Protein AF-X8BKM3-F1 (afdb_monomer)

Nearest PDB structure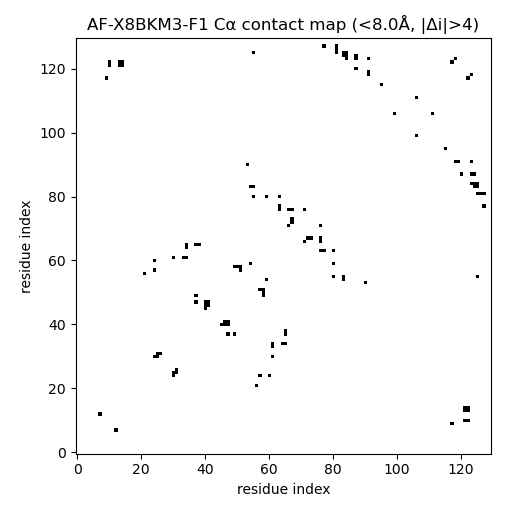s (foldseek):
  2oz5-assembly2_B  TM=9.387E-01  e=2.468E-10  Mycobacterium tuberculosis H37Rv
  2oz5-assembly1_A  TM=9.109E-01  e=4.675E-10  Mycobacterium tuberculosis H37Rv
  1ywf-assembly1_A  TM=8.595E-01  e=4.369E-09  Mycobacterium tuberculosis
  5ogk-assembly1_A  TM=2.483E-01  e=6.200E+00  Saccharomyces cerevisiae S288C

pLDDT: mean 87.44, std 13.63, range [37.19, 98.62]

InterPro domains:
  IPR000387 Tyrosine-specific protein phosphatases domain [PS50056] (32-106)
  IPR026893 Tyrosine/serine-protein phosphatase IphP-type [PF13350] (8-124)
  IPR029021 Protein-tyrosine phosphatase-like [G3DSA:3.90.190.10] (2-130)
  IPR029021 Protein-tyrosine phosphatase-like [SSF52799] (10-128)

Structure (mmCIF, N/CA/C/O b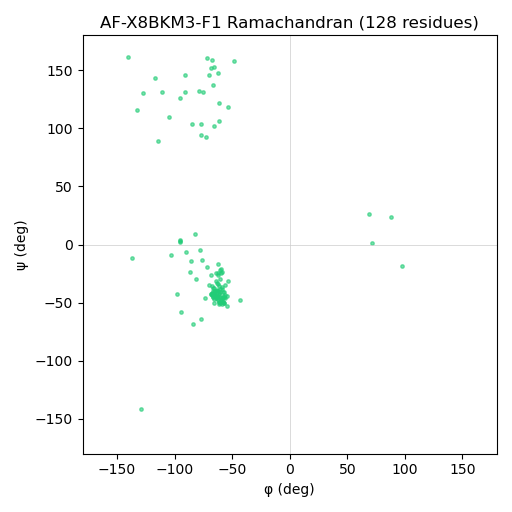ackbone):
data_AF-X8BKM3-F1
#
_entry.id   AF-X8BKM3-F1
#
loop_
_atom_site.group_PDB
_atom_site.id
_atom_site.type_symbol
_atom_site.label_atom_id
_atom_site.label_alt_id
_atom_site.label_comp_id
_atom_site.label_asym_id
_atom_site.label_entity_id
_atom_site.label_seq_id
_atom_site.pdbx_PDB_ins_code
_atom_site.Cartn_x
_atom_site.Cartn_y
_atom_site.Cartn_z
_atom_site.occupancy
_atom_site.B_iso_or_equiv
_atom_site.auth_seq_id
_atom_site.auth_comp_id
_atom_site.auth_asym_id
_atom_site.auth_atom_id
_atom_site.pdbx_PDB_model_num
ATOM 1 N N . MET A 1 1 ? 40.654 -10.621 -15.494 1.00 37.19 1 MET A N 1
ATOM 2 C CA . MET A 1 1 ? 39.654 -11.705 -15.437 1.00 37.19 1 MET A CA 1
ATOM 3 C C . MET A 1 1 ? 38.830 -11.472 -14.180 1.00 37.19 1 MET A C 1
ATOM 5 O O . MET A 1 1 ? 39.173 -11.976 -13.123 1.00 37.19 1 MET A O 1
ATOM 9 N N . THR A 1 2 ? 37.873 -10.544 -14.247 1.00 37.19 2 THR A N 1
ATOM 10 C CA . THR A 1 2 ? 37.027 -10.185 -13.101 1.00 37.19 2 THR A CA 1
ATOM 11 C C . THR A 1 2 ? 35.870 -11.161 -13.048 1.00 37.19 2 THR A C 1
ATOM 13 O O . THR A 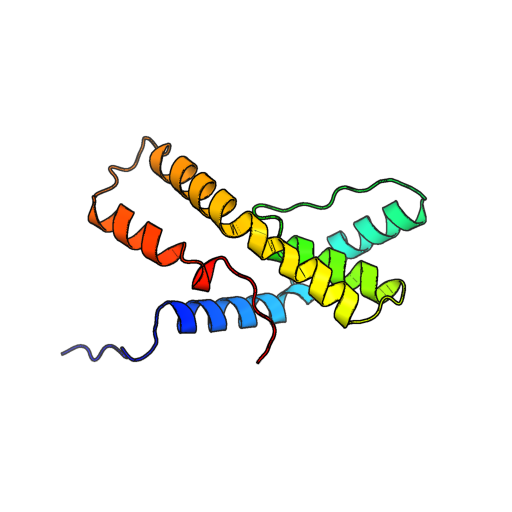1 2 ? 34.957 -11.090 -13.870 1.00 37.19 2 THR A O 1
ATOM 16 N N . ASP A 1 3 ? 35.976 -12.087 -12.110 1.00 45.00 3 ASP A N 1
ATOM 17 C CA . ASP A 1 3 ? 34.949 -13.053 -11.765 1.00 45.00 3 ASP A CA 1
ATOM 18 C C . ASP A 1 3 ? 33.707 -12.284 -11.279 1.00 45.00 3 ASP A C 1
ATOM 20 O O . ASP A 1 3 ? 33.724 -11.642 -10.226 1.00 45.00 3 ASP A O 1
ATOM 24 N N . ARG A 1 4 ? 32.657 -12.231 -12.105 1.00 46.75 4 ARG A N 1
ATOM 25 C CA . ARG A 1 4 ? 31.340 -11.748 -11.671 1.00 46.75 4 ARG A CA 1
ATOM 26 C C . ARG A 1 4 ? 30.684 -12.894 -10.908 1.00 46.75 4 ARG A C 1
ATOM 28 O O . ARG A 1 4 ? 30.583 -13.974 -11.485 1.00 46.75 4 ARG A O 1
ATOM 35 N N . PRO A 1 5 ? 30.115 -12.689 -9.711 1.00 47.66 5 PRO A N 1
ATOM 36 C CA . PRO A 1 5 ? 29.165 -13.658 -9.200 1.00 47.66 5 PRO A CA 1
ATOM 37 C C . PRO A 1 5 ? 27.876 -13.501 -10.022 1.00 47.66 5 PRO A C 1
ATOM 39 O O . PRO A 1 5 ? 27.050 -12.642 -9.733 1.00 47.66 5 PRO A O 1
ATOM 42 N N . SER A 1 6 ? 27.723 -14.268 -11.103 1.00 62.75 6 SER A N 1
ATOM 43 C CA . SER A 1 6 ? 26.485 -14.308 -11.892 1.00 62.75 6 SER A CA 1
ATOM 44 C C . SER A 1 6 ? 25.839 -15.686 -11.793 1.00 62.75 6 SER A C 1
ATOM 46 O O . SER A 1 6 ? 26.106 -16.565 -12.609 1.00 62.75 6 SER A O 1
ATOM 48 N N . ALA A 1 7 ? 24.984 -15.864 -10.788 1.00 68.19 7 ALA A N 1
ATOM 49 C CA . ALA A 1 7 ? 24.037 -16.981 -10.734 1.00 68.19 7 ALA A CA 1
ATOM 50 C C . ALA A 1 7 ? 22.631 -16.562 -10.266 1.00 68.19 7 ALA A C 1
ATOM 52 O O . ALA A 1 7 ? 21.698 -17.346 -10.384 1.00 68.19 7 ALA A O 1
ATOM 53 N N . GLU A 1 8 ? 22.458 -15.344 -9.748 1.00 80.56 8 GLU A N 1
ATOM 54 C CA . GLU A 1 8 ? 21.173 -14.865 -9.235 1.00 80.56 8 GLU A CA 1
ATOM 55 C C . GLU A 1 8 ? 20.378 -14.162 -10.342 1.00 80.56 8 GLU A C 1
ATOM 57 O O . GLU A 1 8 ? 20.918 -13.309 -11.057 1.00 80.56 8 GLU A O 1
ATOM 62 N N . SER A 1 9 ? 19.101 -14.518 -10.497 1.00 85.25 9 SER A N 1
ATOM 63 C CA . SER A 1 9 ? 18.220 -13.850 -11.454 1.00 85.25 9 SER A CA 1
ATOM 64 C C . SER A 1 9 ? 17.860 -12.433 -10.983 1.00 85.25 9 SER A C 1
ATOM 66 O O . SER A 1 9 ? 17.952 -12.097 -9.801 1.00 85.25 9 SER A O 1
ATOM 68 N N . VAL A 1 10 ? 17.406 -11.575 -11.904 1.00 81.62 10 VAL A N 1
ATOM 69 C CA . VAL A 1 10 ? 16.909 -10.229 -11.549 1.00 81.62 10 VAL A CA 1
ATOM 70 C C . VAL A 1 10 ? 15.727 -10.316 -10.576 1.00 81.62 10 VAL A C 1
ATOM 72 O O . VAL A 1 10 ? 15.624 -9.492 -9.668 1.00 81.62 10 VAL A O 1
ATOM 75 N N . ALA A 1 11 ? 14.870 -11.323 -10.741 1.00 81.38 11 ALA A N 1
ATOM 76 C CA . ALA A 1 11 ? 13.711 -11.559 -9.891 1.00 81.38 11 ALA A CA 1
ATOM 77 C C . ALA A 1 11 ? 14.101 -11.977 -8.468 1.00 81.38 11 ALA A C 1
ATOM 79 O O . ALA A 1 11 ? 13.534 -11.464 -7.501 1.00 81.38 11 ALA A O 1
ATOM 80 N N . ASP A 1 12 ? 15.101 -12.848 -8.323 1.00 86.00 12 ASP A N 1
ATOM 81 C CA . ASP A 1 12 ? 15.606 -13.270 -7.011 1.00 86.00 12 ASP A CA 1
ATOM 82 C C . ASP A 1 12 ? 16.252 -12.094 -6.276 1.00 86.00 12 ASP A C 1
ATOM 84 O O . ASP A 1 12 ? 15.941 -11.824 -5.112 1.00 86.00 12 ASP A O 1
ATOM 88 N N . ALA A 1 13 ? 17.067 -11.313 -6.993 1.00 86.50 13 ALA A N 1
ATOM 89 C CA . ALA A 1 13 ? 17.691 -10.119 -6.442 1.00 86.50 13 ALA A CA 1
ATOM 90 C C . ALA A 1 13 ? 16.646 -9.077 -6.002 1.00 86.50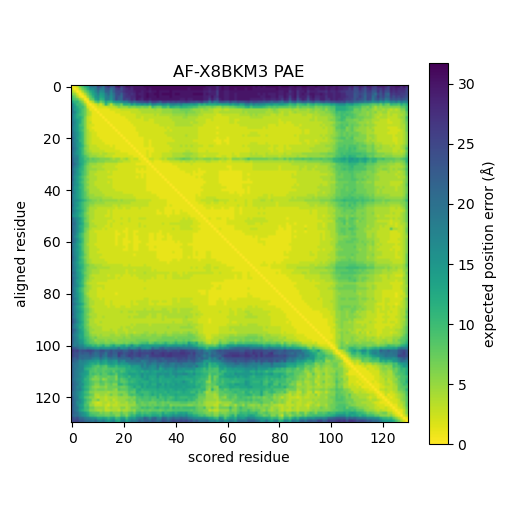 13 ALA A C 1
ATOM 92 O O . ALA A 1 13 ? 16.788 -8.481 -4.931 1.00 86.50 13 ALA A O 1
ATOM 93 N N . ALA A 1 14 ? 15.586 -8.876 -6.796 1.00 86.06 14 ALA A N 1
ATOM 94 C CA . ALA A 1 14 ? 14.471 -7.995 -6.453 1.00 86.06 14 ALA A CA 1
ATOM 95 C C . ALA A 1 14 ? 13.690 -8.511 -5.238 1.00 86.06 14 ALA A C 1
ATOM 97 O O . ALA A 1 14 ? 13.403 -7.738 -4.326 1.00 86.06 14 ALA A O 1
ATOM 98 N N . THR A 1 15 ? 13.412 -9.815 -5.181 1.00 88.19 15 THR A N 1
ATOM 99 C CA . THR A 1 15 ? 12.726 -10.455 -4.051 1.00 88.19 15 THR A CA 1
ATOM 100 C C . THR A 1 15 ? 13.507 -10.245 -2.759 1.00 88.19 15 THR A C 1
ATOM 102 O O . THR A 1 15 ? 12.954 -9.741 -1.783 1.00 88.19 15 THR A O 1
ATOM 105 N N . ARG A 1 16 ? 14.811 -10.552 -2.756 1.00 90.12 16 ARG A N 1
ATOM 106 C CA . ARG A 1 16 ? 15.680 -10.346 -1.589 1.00 90.12 16 ARG A CA 1
ATOM 107 C C . ARG A 1 16 ? 15.715 -8.880 -1.165 1.00 90.12 16 ARG A C 1
ATOM 109 O O . ARG A 1 16 ? 15.545 -8.592 0.016 1.00 90.12 16 ARG A O 1
ATOM 116 N N . TYR A 1 17 ? 15.893 -7.964 -2.121 1.00 90.06 17 TYR A N 1
ATOM 117 C CA . TYR A 1 17 ? 15.886 -6.528 -1.845 1.00 90.06 17 TYR A CA 1
ATOM 118 C C . TYR A 1 17 ? 14.581 -6.095 -1.171 1.00 90.06 17 TYR A C 1
ATOM 120 O O . TYR A 1 17 ? 14.619 -5.460 -0.120 1.00 90.06 17 TYR A O 1
ATOM 128 N N . MET A 1 18 ? 13.432 -6.480 -1.734 1.00 91.56 18 MET A N 1
ATOM 129 C CA . MET A 1 18 ? 12.137 -6.117 -1.167 1.00 91.56 18 MET A CA 1
ATOM 130 C C . MET A 1 18 ? 11.964 -6.716 0.229 1.00 91.56 18 MET A C 1
ATOM 132 O O . MET A 1 18 ? 11.631 -5.979 1.149 1.00 91.56 18 MET A O 1
ATOM 136 N N . VAL A 1 19 ? 12.246 -8.006 0.433 1.00 92.25 19 VAL A N 1
ATOM 137 C CA . VAL A 1 19 ? 12.149 -8.646 1.759 1.00 92.25 19 VAL A CA 1
ATOM 138 C C . VAL A 1 19 ? 12.977 -7.898 2.809 1.00 92.25 19 VAL A C 1
ATOM 140 O O . VAL A 1 19 ? 12.484 -7.636 3.909 1.00 92.25 19 VAL A O 1
ATOM 143 N N . ASP A 1 20 ? 14.208 -7.513 2.477 1.00 93.81 20 ASP A N 1
ATOM 144 C CA . ASP A 1 20 ? 15.065 -6.760 3.392 1.00 93.81 20 ASP A CA 1
ATOM 145 C C . ASP A 1 20 ? 14.543 -5.340 3.654 1.00 93.81 20 ASP A C 1
ATOM 147 O O . ASP A 1 20 ? 14.617 -4.862 4.789 1.00 93.81 20 ASP A O 1
ATOM 151 N N . GLU A 1 21 ? 13.948 -4.682 2.657 1.00 93.00 21 GLU A N 1
ATOM 152 C CA . GLU A 1 21 ? 13.269 -3.397 2.845 1.00 93.00 21 GLU A CA 1
ATOM 153 C C . GLU A 1 21 ? 12.043 -3.517 3.765 1.00 93.00 21 GLU A C 1
ATOM 155 O O . GLU A 1 21 ? 11.914 -2.745 4.719 1.00 93.00 21 GLU A O 1
ATOM 160 N N . TYR A 1 22 ? 11.183 -4.522 3.564 1.00 94.31 22 TYR A N 1
ATOM 161 C CA . TYR A 1 22 ? 10.012 -4.768 4.418 1.00 94.31 22 TYR A CA 1
ATOM 162 C C . TYR A 1 22 ? 10.400 -5.043 5.875 1.00 94.31 22 TYR A C 1
ATOM 164 O O . TYR A 1 22 ? 9.748 -4.539 6.791 1.00 94.31 22 TYR A O 1
ATOM 172 N N . ARG A 1 23 ? 11.497 -5.775 6.115 1.00 95.38 23 ARG A N 1
ATOM 173 C CA . ARG A 1 23 ? 12.032 -6.006 7.472 1.00 95.38 23 ARG A CA 1
ATOM 174 C C . ARG A 1 23 ? 12.438 -4.713 8.179 1.00 95.38 23 ARG A C 1
ATOM 176 O O . ARG A 1 23 ? 12.380 -4.644 9.404 1.00 95.38 23 ARG A O 1
ATOM 183 N N . ARG A 1 24 ? 12.851 -3.689 7.428 1.00 95.75 24 ARG A N 1
ATOM 184 C CA . ARG A 1 24 ? 13.290 -2.398 7.978 1.00 95.75 24 ARG A CA 1
ATOM 185 C C . ARG A 1 24 ? 12.146 -1.420 8.210 1.00 95.75 24 ARG A C 1
ATOM 187 O O . ARG A 1 24 ? 12.291 -0.553 9.073 1.00 95.75 24 ARG A O 1
ATOM 194 N N . PHE A 1 25 ? 11.015 -1.559 7.512 1.00 95.06 25 PHE A N 1
ATOM 195 C CA . PHE A 1 25 ? 9.871 -0.636 7.599 1.00 95.06 25 PHE A CA 1
ATOM 196 C C . PHE A 1 25 ? 9.491 -0.199 9.024 1.00 95.06 25 PHE A C 1
ATOM 198 O O . PHE A 1 25 ? 9.382 1.013 9.230 1.00 95.06 25 PHE A O 1
ATOM 205 N N . PRO A 1 26 ? 9.367 -1.091 10.032 1.00 95.81 26 PRO A N 1
ATOM 206 C CA . PRO A 1 26 ? 8.994 -0.686 11.394 1.00 95.81 26 PRO A CA 1
ATOM 207 C C . PRO A 1 26 ? 9.978 0.288 12.063 1.00 95.81 26 PRO A C 1
ATOM 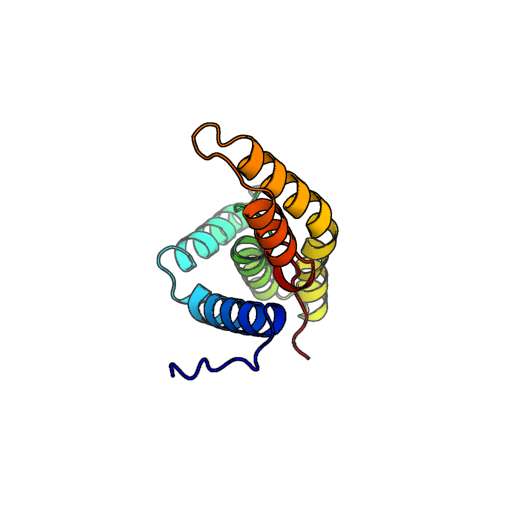209 O O . PRO A 1 26 ? 9.614 0.998 13.004 1.00 95.81 26 PRO A O 1
ATOM 212 N N . THR A 1 27 ? 11.224 0.313 11.584 1.00 94.94 27 THR A N 1
ATOM 213 C CA . THR A 1 27 ? 12.325 1.112 12.140 1.00 94.94 27 THR A CA 1
ATOM 214 C C . THR A 1 27 ? 12.635 2.369 11.330 1.00 94.94 27 THR A C 1
ATOM 216 O O . THR A 1 27 ? 13.387 3.223 11.799 1.00 94.94 27 THR A O 1
ATOM 219 N N . TYR A 1 28 ? 12.048 2.533 10.139 1.00 93.75 28 TYR A N 1
ATOM 220 C CA . TYR A 1 28 ? 12.283 3.730 9.340 1.00 93.75 28 TYR A CA 1
ATOM 221 C C . TYR A 1 28 ? 11.713 4.984 10.005 1.00 93.75 28 TYR A C 1
ATOM 223 O O . TYR A 1 28 ? 10.579 5.017 10.498 1.00 93.75 28 TYR A O 1
ATOM 231 N N . GLY A 1 29 ? 12.504 6.059 9.960 1.00 92.00 29 GLY A N 1
ATOM 232 C CA . GLY A 1 29 ? 12.083 7.377 10.412 1.00 92.00 29 GLY A CA 1
ATOM 233 C C . GLY A 1 29 ? 10.784 7.791 9.721 1.00 92.00 29 GLY A C 1
ATOM 234 O O . GLY A 1 29 ? 10.721 7.897 8.501 1.00 92.00 29 GLY A O 1
ATOM 235 N N . GLY A 1 30 ? 9.729 8.007 10.508 1.00 93.00 30 GLY A N 1
ATOM 236 C CA . GLY A 1 30 ? 8.412 8.410 10.011 1.00 93.00 30 GLY A CA 1
ATOM 237 C C . GLY A 1 30 ? 7.392 7.280 9.839 1.00 93.00 30 GLY A C 1
ATOM 238 O O . GLY A 1 30 ? 6.203 7.584 9.868 1.00 93.00 30 GLY A O 1
ATOM 239 N N . ALA A 1 31 ? 7.791 6.003 9.769 1.00 94.62 31 ALA A N 1
ATOM 240 C CA . ALA A 1 31 ? 6.842 4.889 9.625 1.00 94.62 31 ALA A CA 1
ATOM 241 C C . ALA A 1 31 ? 5.874 4.804 10.819 1.00 94.62 31 ALA A C 1
ATOM 243 O O . ALA A 1 31 ? 4.655 4.829 10.652 1.00 94.62 31 ALA A O 1
ATOM 244 N N . GLN A 1 32 ? 6.411 4.840 12.042 1.00 95.56 32 GLN A N 1
ATOM 245 C CA . GLN A 1 32 ? 5.609 4.859 13.272 1.00 95.56 32 GLN A CA 1
ATOM 246 C C . GLN A 1 32 ? 4.704 6.096 13.359 1.00 95.56 32 GLN A C 1
ATOM 248 O O . GLN A 1 32 ? 3.571 6.017 13.829 1.00 95.56 32 GLN A O 1
ATOM 253 N N . ARG A 1 33 ? 5.184 7.249 12.872 1.00 96.94 33 ARG A N 1
ATOM 254 C CA . ARG A 1 33 ? 4.395 8.488 12.827 1.00 96.94 33 ARG A CA 1
ATOM 255 C C . ARG A 1 33 ? 3.220 8.353 11.861 1.00 96.94 33 ARG A C 1
ATOM 257 O O . ARG A 1 33 ? 2.123 8.773 12.212 1.00 96.94 33 ARG A O 1
ATOM 264 N N . ALA A 1 34 ? 3.442 7.755 10.690 1.00 97.31 34 ALA A N 1
ATOM 265 C CA . ALA A 1 34 ? 2.399 7.509 9.703 1.00 97.31 34 ALA A CA 1
ATOM 266 C C . ALA A 1 34 ? 1.306 6.591 10.269 1.00 97.31 34 ALA A C 1
ATOM 268 O O . ALA A 1 34 ? 0.135 6.966 10.244 1.00 97.31 34 ALA A O 1
ATOM 269 N N . VAL A 1 35 ? 1.686 5.458 10.874 1.00 97.56 35 VAL A N 1
ATOM 270 C CA . VAL A 1 35 ? 0.737 4.549 11.545 1.00 97.56 35 VAL A CA 1
ATOM 271 C C . VAL A 1 35 ? -0.040 5.292 12.631 1.00 97.56 35 VAL A C 1
ATOM 273 O O . VAL A 1 35 ? -1.269 5.292 12.621 1.00 97.56 35 VAL A O 1
ATOM 276 N N . ARG A 1 36 ? 0.657 6.007 13.526 1.00 97.56 36 ARG A N 1
ATOM 277 C CA . ARG A 1 36 ? 0.019 6.777 14.603 1.00 97.56 36 ARG A CA 1
ATOM 278 C C . ARG A 1 36 ? -0.991 7.784 14.066 1.00 97.56 36 ARG A C 1
ATOM 280 O O . ARG A 1 36 ? -2.065 7.927 14.645 1.00 97.56 36 ARG A O 1
ATOM 287 N N . GLN A 1 37 ? -0.652 8.500 12.997 1.00 98.12 37 GLN A N 1
ATOM 288 C CA . GLN A 1 37 ? -1.526 9.507 12.405 1.00 98.12 37 GLN A CA 1
ATOM 289 C C . GLN A 1 37 ? -2.787 8.874 11.816 1.00 98.12 37 GLN A C 1
ATOM 291 O O . GLN A 1 37 ? -3.881 9.354 12.106 1.00 98.12 37 GLN A O 1
ATOM 296 N N . VAL A 1 38 ? -2.648 7.790 11.047 1.00 98.44 38 VAL A N 1
ATOM 297 C CA . VAL A 1 38 ? -3.794 7.071 10.468 1.00 98.44 38 VAL A CA 1
ATOM 298 C C . VAL A 1 38 ? -4.709 6.547 11.572 1.00 98.44 38 VAL A C 1
ATOM 300 O O . VAL A 1 38 ? -5.896 6.863 11.567 1.00 98.44 38 VAL A O 1
ATOM 303 N N . VAL A 1 39 ? -4.156 5.855 12.573 1.00 98.19 39 VAL A N 1
ATOM 304 C CA . VAL A 1 39 ? -4.924 5.354 13.725 1.00 98.19 39 VAL A CA 1
ATOM 305 C C . VAL A 1 39 ? -5.638 6.492 14.456 1.00 98.19 39 VAL A C 1
ATOM 307 O O . VAL A 1 39 ? -6.822 6.380 14.756 1.00 98.19 39 VAL A O 1
ATOM 310 N N . SER A 1 40 ? -4.955 7.613 14.708 1.00 98.31 40 SER A N 1
ATOM 311 C CA . SER A 1 40 ? -5.543 8.749 15.434 1.00 98.31 40 SER A CA 1
ATOM 312 C C . SER A 1 40 ? -6.712 9.383 14.674 1.00 98.31 40 SER A C 1
ATOM 314 O O . SER A 1 40 ? -7.716 9.749 15.280 1.00 98.31 40 SER A O 1
ATOM 316 N N . LEU A 1 41 ? -6.595 9.518 13.349 1.00 98.62 41 LEU A N 1
ATOM 317 C CA . LEU A 1 41 ? -7.660 10.071 12.511 1.00 98.62 41 LEU A CA 1
ATOM 318 C C . LEU A 1 41 ? -8.875 9.138 12.457 1.00 98.62 41 LEU A C 1
ATOM 320 O O . LEU A 1 41 ? -10.004 9.604 12.611 1.00 98.62 41 LEU A O 1
ATOM 324 N N . LEU A 1 42 ? -8.643 7.832 12.299 1.00 98.31 42 LEU A N 1
ATOM 325 C CA . LEU A 1 42 ? -9.704 6.824 12.302 1.00 98.31 42 LEU A CA 1
ATOM 326 C C . LEU A 1 42 ? -10.424 6.769 13.656 1.00 98.31 42 LEU A C 1
ATOM 328 O O . LEU A 1 42 ? -11.651 6.810 13.696 1.00 98.31 42 LEU A O 1
ATOM 332 N N . ALA A 1 43 ? -9.682 6.781 14.768 1.00 97.81 43 ALA A N 1
ATOM 333 C CA . ALA A 1 43 ? -10.250 6.812 16.119 1.00 97.81 43 ALA A CA 1
ATOM 334 C C . ALA A 1 43 ? -11.078 8.083 16.394 1.00 97.81 43 ALA A C 1
ATOM 336 O O . ALA A 1 43 ? -12.014 8.058 17.189 1.00 97.81 43 ALA A O 1
ATOM 337 N N . 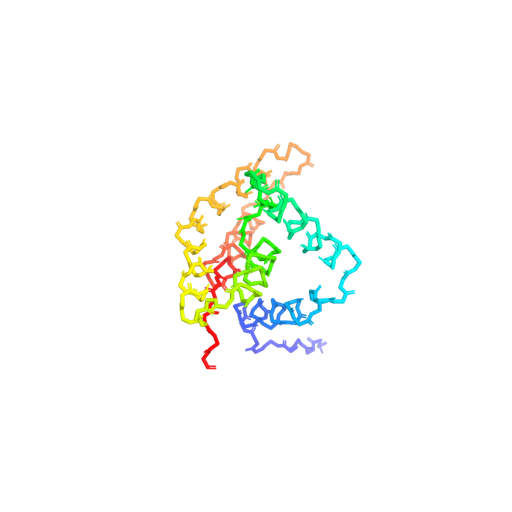ALA A 1 44 ? -10.777 9.190 15.706 1.00 98.50 44 ALA A N 1
ATOM 338 C CA . ALA A 1 44 ? -11.571 10.418 15.737 1.00 98.50 44 ALA A CA 1
ATOM 339 C C . ALA A 1 44 ? -12.793 10.390 14.790 1.00 98.50 44 ALA A C 1
ATOM 341 O O . ALA A 1 44 ? -13.417 11.431 14.559 1.00 98.50 44 ALA A O 1
ATOM 342 N N . GLY A 1 45 ? -13.120 9.238 14.194 1.00 98.00 45 GLY A N 1
ATOM 343 C CA . GLY A 1 45 ? -14.249 9.067 13.278 1.00 98.00 45 GLY A CA 1
ATOM 344 C C . GLY A 1 45 ? -14.072 9.780 11.935 1.00 98.00 45 GLY A C 1
ATOM 345 O O . GLY A 1 45 ? -15.058 10.193 11.329 1.00 98.00 45 GLY A O 1
ATOM 346 N N . ARG A 1 46 ? -12.830 10.013 11.486 1.00 98.50 46 ARG A N 1
ATOM 347 C CA . ARG A 1 46 ? -12.549 10.642 10.185 1.00 98.50 46 ARG A CA 1
ATOM 348 C C . ARG A 1 46 ? -12.398 9.593 9.089 1.00 98.50 46 ARG A C 1
ATOM 350 O O . ARG A 1 46 ? -11.799 8.545 9.308 1.00 98.50 46 ARG A O 1
ATOM 357 N N . SER A 1 47 ? -12.840 9.935 7.882 1.00 98.12 47 SER A N 1
ATOM 358 C CA . SER A 1 47 ? -12.488 9.196 6.665 1.00 98.12 47 SER A CA 1
ATOM 359 C C . SER A 1 47 ? -11.052 9.527 6.251 1.00 98.12 47 SER A C 1
ATOM 361 O O . SER A 1 47 ? -10.685 10.701 6.185 1.00 98.12 47 SER A O 1
ATOM 363 N N . VAL A 1 48 ? -10.238 8.506 5.972 1.00 98.06 48 VAL A N 1
ATOM 364 C CA . VAL A 1 48 ? -8.802 8.655 5.682 1.00 98.06 48 VAL A CA 1
ATOM 365 C C . VAL A 1 48 ? -8.449 7.959 4.371 1.00 98.06 48 VAL A C 1
ATOM 367 O O . VAL A 1 48 ? -8.760 6.787 4.190 1.00 98.06 48 VAL A O 1
ATOM 370 N N . LEU A 1 49 ? -7.742 8.668 3.485 1.00 98.06 49 LEU A N 1
ATOM 371 C CA . LEU A 1 49 ? -7.053 8.087 2.331 1.00 98.06 49 LEU A CA 1
ATOM 372 C C . LEU A 1 49 ? -5.548 8.058 2.619 1.00 98.06 49 LEU A C 1
ATOM 374 O O . LEU A 1 49 ? -4.898 9.103 2.639 1.00 98.06 49 LEU A O 1
ATOM 378 N N . ALA A 1 50 ? -4.992 6.867 2.831 1.00 97.31 50 ALA A N 1
ATOM 379 C CA . ALA A 1 50 ? -3.551 6.669 2.936 1.00 97.31 50 ALA A CA 1
ATOM 380 C C . ALA A 1 50 ? -2.993 6.240 1.575 1.00 97.31 50 ALA A C 1
ATOM 382 O O . ALA A 1 50 ? -3.442 5.251 1.003 1.00 97.31 50 ALA A O 1
ATOM 383 N N . HIS A 1 51 ? -1.991 6.952 1.060 1.00 97.75 51 HIS A N 1
ATOM 384 C CA . HIS A 1 51 ? -1.344 6.598 -0.201 1.00 97.75 51 HIS A CA 1
ATOM 385 C C . HIS A 1 51 ? 0.170 6.824 -0.137 1.00 97.75 51 HIS A C 1
ATOM 387 O O . HIS A 1 51 ? 0.687 7.541 0.719 1.00 97.75 51 HIS A O 1
ATOM 393 N N . CYS A 1 52 ? 0.886 6.195 -1.063 1.00 95.00 52 CYS A N 1
ATOM 394 C CA . CYS A 1 52 ? 2.285 6.488 -1.344 1.00 95.00 52 CYS A CA 1
ATOM 395 C C . CYS A 1 52 ? 2.437 6.714 -2.855 1.00 95.00 52 CYS A C 1
ATOM 397 O O . CYS A 1 52 ? 1.560 7.331 -3.455 1.00 95.00 52 CYS A O 1
ATOM 399 N N . PHE A 1 53 ? 3.529 6.253 -3.468 1.00 94.12 53 PHE A N 1
ATOM 400 C CA . PHE A 1 53 ? 3.696 6.330 -4.921 1.00 94.12 53 PHE A CA 1
ATOM 401 C C . PHE A 1 53 ? 2.865 5.252 -5.632 1.00 94.12 53 PHE A C 1
ATOM 403 O O . PHE A 1 53 ? 1.911 5.564 -6.329 1.00 94.12 53 PHE A O 1
ATOM 410 N N . ALA A 1 54 ? 3.197 3.981 -5.392 1.00 93.38 54 ALA A N 1
ATOM 411 C CA . ALA A 1 54 ? 2.518 2.837 -6.001 1.00 93.38 54 ALA A CA 1
ATOM 412 C C . ALA A 1 54 ? 1.268 2.378 -5.232 1.00 93.38 54 ALA A C 1
ATOM 414 O O . ALA A 1 54 ? 0.513 1.554 -5.727 1.00 93.38 54 ALA A O 1
ATOM 415 N N . GLY A 1 55 ? 1.091 2.830 -3.987 1.00 95.44 55 GLY A N 1
ATOM 416 C CA . GLY A 1 55 ? 0.003 2.367 -3.122 1.00 95.44 55 GLY A CA 1
ATOM 417 C C . GLY A 1 55 ? 0.144 0.927 -2.606 1.00 95.44 55 GLY A C 1
ATOM 418 O O . GLY A 1 55 ? -0.727 0.499 -1.862 1.00 95.44 55 GLY A O 1
ATOM 419 N N . LYS A 1 56 ? 1.227 0.200 -2.932 1.00 95.19 56 LYS A N 1
ATOM 420 C CA . LYS A 1 56 ? 1.414 -1.209 -2.532 1.00 95.19 56 LYS A CA 1
ATOM 421 C C . LYS A 1 56 ? 2.214 -1.388 -1.235 1.00 95.19 56 LYS A C 1
ATOM 423 O O . LYS A 1 56 ? 1.690 -1.911 -0.265 1.00 95.19 56 LYS A O 1
ATOM 428 N N . ASP A 1 57 ? 3.457 -0.892 -1.167 1.00 95.25 57 ASP A N 1
ATOM 429 C CA . ASP A 1 57 ? 4.383 -1.333 -0.111 1.00 95.25 57 ASP A CA 1
ATOM 430 C C . ASP A 1 57 ? 4.201 -0.582 1.210 1.00 95.25 57 ASP A C 1
ATOM 432 O O . ASP A 1 57 ? 3.736 -1.132 2.203 1.00 95.25 57 ASP A O 1
ATOM 436 N N . ARG A 1 58 ? 4.540 0.713 1.229 1.00 96.62 58 ARG A N 1
ATOM 437 C CA . ARG A 1 58 ? 4.436 1.546 2.441 1.00 96.62 58 ARG A CA 1
ATOM 438 C C . ARG A 1 58 ? 2.987 1.732 2.877 1.00 96.62 58 ARG A C 1
ATOM 440 O O . ARG A 1 58 ? 2.705 1.746 4.069 1.00 96.62 58 ARG A O 1
ATOM 447 N N . THR A 1 59 ? 2.082 1.877 1.909 1.00 97.38 59 THR A N 1
ATOM 448 C CA . THR A 1 59 ? 0.642 1.935 2.176 1.00 97.38 59 THR A CA 1
ATOM 449 C C . THR A 1 59 ? 0.150 0.601 2.719 1.00 97.38 59 THR A C 1
ATOM 451 O O . THR A 1 59 ? -0.446 0.599 3.789 1.00 97.38 59 THR A O 1
ATOM 454 N N . GLY A 1 60 ? 0.465 -0.516 2.056 1.00 97.25 60 GLY A N 1
ATOM 455 C CA . GLY A 1 60 ? 0.070 -1.847 2.512 1.00 97.25 60 GLY A CA 1
ATOM 456 C C . GLY A 1 60 ? 0.570 -2.165 3.918 1.00 97.25 60 GLY A C 1
ATOM 457 O O . GLY A 1 60 ? -0.207 -2.639 4.731 1.00 97.25 60 GLY A O 1
ATOM 458 N N . PHE A 1 61 ? 1.811 -1.798 4.259 1.00 97.31 61 PHE A N 1
ATOM 459 C CA . PHE A 1 61 ? 2.326 -1.927 5.627 1.00 97.31 61 PHE A CA 1
ATOM 460 C C . PHE A 1 61 ? 1.477 -1.161 6.651 1.00 97.31 61 PHE A C 1
ATOM 462 O O . PHE A 1 61 ? 1.083 -1.721 7.669 1.00 97.31 61 PHE A O 1
ATOM 469 N N . VAL A 1 62 ? 1.175 0.116 6.390 1.00 98.06 62 VAL A N 1
ATOM 470 C CA . VAL A 1 62 ? 0.367 0.933 7.311 1.00 98.06 62 VAL A CA 1
ATOM 471 C C . VAL A 1 62 ? -1.043 0.363 7.460 1.00 98.06 62 VAL A C 1
ATOM 473 O O . VAL A 1 62 ? -1.537 0.278 8.581 1.00 98.06 62 VAL A O 1
ATOM 476 N N . ILE A 1 63 ? -1.682 -0.031 6.355 1.00 98.31 63 ILE A N 1
ATOM 477 C CA . ILE A 1 63 ? -3.040 -0.584 6.374 1.00 98.31 63 ILE A CA 1
ATOM 478 C C . ILE A 1 63 ? -3.068 -1.941 7.079 1.00 98.31 63 ILE A C 1
ATOM 480 O O . ILE A 1 63 ? -3.900 -2.124 7.960 1.00 98.31 63 ILE A O 1
ATOM 484 N N . ALA A 1 64 ? -2.123 -2.840 6.794 1.00 98.12 64 ALA A N 1
ATOM 485 C CA . ALA A 1 64 ? -2.033 -4.138 7.458 1.00 98.12 64 ALA A CA 1
ATOM 486 C C . ALA A 1 64 ? -1.910 -3.997 8.983 1.00 98.12 64 ALA A C 1
ATOM 488 O O . ALA A 1 64 ? -2.655 -4.642 9.712 1.00 98.12 64 ALA A O 1
ATOM 489 N N . VAL A 1 65 ? -1.056 -3.084 9.465 1.00 97.75 65 VAL A N 1
ATOM 490 C CA . VAL A 1 65 ? -0.913 -2.803 10.906 1.00 97.75 65 VAL A CA 1
ATOM 491 C C . VAL A 1 65 ? -2.208 -2.251 11.511 1.00 97.75 65 VAL A C 1
ATOM 493 O O . VAL A 1 65 ? -2.557 -2.594 12.637 1.00 97.75 65 VAL A O 1
ATOM 496 N N . VAL A 1 66 ? -2.932 -1.390 10.790 1.00 98.06 66 VAL A N 1
ATOM 497 C CA . VAL A 1 66 ? -4.217 -0.843 11.257 1.00 98.06 66 VAL A CA 1
ATOM 498 C C . VAL A 1 66 ? -5.284 -1.934 11.347 1.00 98.06 66 VAL A C 1
ATOM 500 O O . VAL A 1 66 ? -5.996 -1.985 12.346 1.00 98.06 66 VAL A O 1
ATOM 503 N N . LEU A 1 67 ? -5.391 -2.796 10.332 1.00 98.31 67 LEU A N 1
ATOM 504 C CA . LEU A 1 67 ? -6.355 -3.897 10.299 1.00 98.31 67 LEU A CA 1
ATOM 505 C C . LEU A 1 67 ? -6.053 -4.946 11.380 1.00 98.31 67 LEU A C 1
ATOM 507 O O . LEU A 1 67 ? -6.961 -5.378 12.086 1.00 98.31 67 LEU A O 1
ATOM 511 N N . GLU A 1 68 ? -4.778 -5.289 11.572 1.00 98.25 68 GLU A N 1
ATOM 512 C CA . GLU A 1 68 ? -4.337 -6.175 12.654 1.00 98.25 68 GLU A CA 1
ATOM 513 C C . GLU A 1 68 ? -4.670 -5.577 14.030 1.00 98.25 68 GLU A C 1
ATOM 515 O O . GLU A 1 68 ? -5.195 -6.267 14.901 1.00 98.25 68 GLU A O 1
ATOM 520 N N . ALA A 1 69 ? -4.452 -4.271 14.220 1.00 97.56 69 ALA A N 1
ATOM 521 C CA . ALA A 1 69 ? -4.737 -3.591 15.484 1.00 97.56 69 ALA A CA 1
ATOM 522 C C . ALA A 1 69 ? -6.229 -3.567 15.862 1.00 97.56 69 ALA A C 1
ATOM 524 O O . ALA A 1 69 ? -6.547 -3.439 17.045 1.00 97.56 69 ALA A O 1
ATOM 525 N N . VAL A 1 70 ? -7.139 -3.679 14.888 1.00 97.31 70 VAL A N 1
ATOM 526 C CA . VAL A 1 70 ? -8.588 -3.799 15.140 1.00 97.31 70 VAL A CA 1
ATOM 527 C C . VAL A 1 70 ? -9.075 -5.254 15.166 1.00 97.31 70 VAL A C 1
ATOM 529 O O . VAL A 1 70 ? -10.264 -5.482 15.375 1.00 97.31 70 VAL A O 1
ATOM 532 N N . GLY A 1 71 ? -8.167 -6.225 15.016 1.00 98.06 71 GLY A N 1
ATOM 533 C CA . GLY A 1 71 ? -8.431 -7.648 15.224 1.00 98.06 71 GLY A CA 1
ATOM 534 C C . GLY A 1 71 ? -8.946 -8.415 14.007 1.00 98.06 71 GLY A C 1
ATOM 535 O O . GLY A 1 71 ? -9.605 -9.431 14.205 1.00 98.06 71 GLY A O 1
ATOM 536 N N . LEU A 1 72 ? -8.686 -7.948 12.778 1.00 98.50 72 LEU A N 1
ATOM 537 C CA . LEU A 1 72 ? -8.999 -8.733 11.574 1.00 98.50 72 LEU A CA 1
ATOM 538 C C . LEU A 1 72 ? -8.100 -9.966 11.456 1.00 98.50 72 LEU A C 1
ATOM 540 O O . LEU A 1 72 ? -6.939 -9.951 11.877 1.00 98.50 72 LEU A O 1
ATOM 544 N N . ASP A 1 73 ? -8.623 -11.005 10.805 1.00 97.94 73 ASP A N 1
ATOM 545 C CA . ASP A 1 73 ? -7.869 -12.226 10.570 1.00 97.94 73 ASP A CA 1
ATOM 546 C C . ASP A 1 73 ? -6.748 -11.998 9.551 1.00 97.94 73 ASP A C 1
ATOM 548 O O . ASP A 1 73 ? -6.870 -11.252 8.573 1.00 97.94 73 ASP A O 1
ATOM 552 N N . ARG A 1 74 ? -5.629 -12.701 9.751 1.00 96.31 74 ARG A N 1
ATOM 553 C CA . ARG A 1 74 ? -4.439 -12.577 8.897 1.00 96.31 74 ARG A CA 1
ATOM 554 C C . ARG A 1 74 ? -4.739 -12.841 7.420 1.00 96.31 74 ARG A C 1
ATOM 556 O O . ARG A 1 74 ? -4.131 -12.199 6.565 1.00 96.31 74 ARG A O 1
ATOM 563 N N . ASP A 1 75 ? -5.658 -13.755 7.122 1.00 97.25 75 ASP A N 1
ATOM 564 C CA . ASP A 1 75 ? -6.034 -14.097 5.748 1.00 97.25 75 ASP A CA 1
ATOM 565 C C . ASP A 1 75 ? -6.820 -12.966 5.071 1.00 97.25 75 ASP A C 1
ATOM 567 O O . ASP A 1 75 ? -6.608 -12.701 3.888 1.00 97.25 75 ASP A O 1
ATOM 571 N N . GLU A 1 76 ? -7.655 -12.234 5.816 1.00 98.06 76 GLU A N 1
ATOM 572 C CA . GLU A 1 76 ? -8.366 -11.055 5.304 1.00 98.06 76 GLU A CA 1
ATOM 573 C C . GLU A 1 76 ? -7.393 -9.908 5.013 1.00 98.06 76 GLU A C 1
ATOM 575 O O . GLU A 1 76 ? -7.466 -9.268 3.961 1.00 98.06 76 GLU A O 1
ATOM 580 N N . ILE A 1 77 ? -6.434 -9.688 5.917 1.00 98.25 77 ILE A N 1
ATOM 581 C CA . ILE A 1 77 ? -5.376 -8.685 5.751 1.00 98.25 77 ILE A CA 1
ATOM 582 C C . ILE A 1 77 ? -4.508 -9.025 4.536 1.00 98.25 77 ILE A C 1
ATOM 584 O O . ILE A 1 77 ? -4.194 -8.153 3.724 1.00 98.25 77 ILE A O 1
ATOM 588 N N . LEU A 1 78 ? -4.125 -10.297 4.387 1.00 97.06 78 LEU A N 1
ATOM 589 C CA . LEU A 1 78 ? -3.318 -10.751 3.260 1.00 97.06 78 LEU A CA 1
ATOM 590 C C . LEU A 1 78 ? -4.085 -10.629 1.940 1.00 97.06 78 LEU A C 1
ATOM 592 O O . LEU A 1 78 ? -3.506 -10.188 0.948 1.00 97.06 78 LEU A O 1
ATOM 596 N N . ALA A 1 79 ? -5.374 -10.976 1.927 1.00 97.12 79 ALA A N 1
ATOM 597 C CA . ALA A 1 79 ? -6.222 -10.814 0.754 1.00 97.12 79 ALA A CA 1
ATOM 598 C C . ALA A 1 79 ? -6.292 -9.344 0.318 1.00 97.12 79 ALA A C 1
ATOM 600 O O . ALA A 1 79 ? -6.066 -9.062 -0.856 1.00 97.12 79 ALA A O 1
ATOM 601 N N . ASP A 1 80 ? -6.526 -8.406 1.246 1.00 97.94 80 ASP A N 1
ATOM 602 C CA . ASP A 1 80 ? -6.510 -6.965 0.957 1.00 97.94 80 ASP A CA 1
ATOM 603 C C . ASP A 1 80 ? -5.162 -6.506 0.387 1.00 97.94 80 ASP A C 1
ATOM 605 O O . ASP A 1 80 ? -5.106 -5.879 -0.672 1.00 97.94 80 ASP A O 1
ATOM 609 N N . TYR A 1 81 ? -4.070 -6.886 1.049 1.00 97.00 81 TYR A N 1
ATOM 610 C CA . TYR A 1 81 ? -2.713 -6.521 0.662 1.00 97.00 81 TYR A CA 1
ATOM 611 C C . TYR A 1 81 ? -2.339 -7.027 -0.747 1.00 97.00 81 TYR A C 1
ATOM 613 O O . TYR A 1 81 ? -1.751 -6.286 -1.547 1.00 97.00 81 TYR A O 1
ATOM 621 N N . LEU A 1 82 ? -2.737 -8.257 -1.096 1.00 96.62 82 LEU A N 1
ATOM 622 C CA . LEU A 1 82 ? -2.470 -8.864 -2.405 1.00 96.62 82 LEU A CA 1
ATOM 623 C C . LEU A 1 82 ? -3.297 -8.259 -3.551 1.00 96.62 82 LEU A C 1
ATOM 625 O O . LEU A 1 82 ? -2.858 -8.359 -4.698 1.00 96.62 82 LEU A O 1
ATOM 629 N N . ARG A 1 83 ? -4.414 -7.558 -3.282 1.00 96.81 83 ARG A N 1
ATOM 630 C CA . ARG A 1 83 ? -5.179 -6.834 -4.327 1.00 96.81 83 ARG A CA 1
ATOM 631 C C . ARG A 1 83 ? -4.358 -5.767 -5.045 1.00 96.81 83 ARG A C 1
ATOM 633 O O . ARG A 1 83 ? -4.683 -5.378 -6.162 1.00 96.81 83 ARG A O 1
ATOM 640 N N . SER A 1 84 ? -3.267 -5.298 -4.438 1.00 94.75 84 SER A N 1
ATOM 641 C CA . SER A 1 84 ? -2.346 -4.360 -5.088 1.00 94.75 84 SER A CA 1
ATOM 642 C C . SER A 1 84 ? -1.734 -4.901 -6.392 1.00 94.75 84 SER A C 1
ATOM 644 O O . SER A 1 84 ? -1.376 -4.109 -7.266 1.00 94.75 84 SER A O 1
ATOM 646 N N . ASN A 1 85 ? -1.670 -6.227 -6.567 1.00 94.62 85 ASN A N 1
ATOM 647 C CA . ASN A 1 85 ? -1.184 -6.864 -7.793 1.00 94.62 85 ASN A CA 1
ATOM 648 C C . ASN A 1 85 ? -2.053 -6.562 -9.018 1.00 94.62 85 ASN A C 1
ATOM 650 O O . ASN A 1 85 ? -1.516 -6.417 -10.115 1.00 94.62 85 ASN A O 1
ATOM 654 N N . ASP A 1 86 ? -3.362 -6.378 -8.837 1.00 95.25 86 ASP A N 1
ATOM 655 C CA . ASP A 1 86 ? -4.296 -6.078 -9.931 1.00 95.25 86 ASP A CA 1
ATOM 656 C C . ASP A 1 86 ? -3.953 -4.739 -10.617 1.00 95.25 86 ASP A C 1
ATOM 658 O O . ASP A 1 86 ? -4.242 -4.516 -11.795 1.00 95.25 86 ASP A O 1
ATOM 662 N N . ALA A 1 87 ? -3.278 -3.839 -9.892 1.00 93.69 87 ALA A N 1
ATOM 663 C CA . ALA A 1 87 ? -2.828 -2.546 -10.393 1.00 93.69 87 ALA A CA 1
ATOM 664 C C . ALA A 1 87 ? -1.421 -2.574 -11.024 1.00 93.69 87 ALA A C 1
ATOM 666 O O . ALA A 1 87 ? -1.005 -1.565 -11.601 1.00 93.69 87 ALA A O 1
ATOM 667 N N . ALA A 1 88 ? -0.679 -3.689 -10.962 1.00 91.50 88 ALA A N 1
ATOM 668 C CA . ALA A 1 88 ? 0.699 -3.764 -11.458 1.00 91.50 88 ALA A CA 1
ATOM 669 C C . ALA A 1 88 ? 0.850 -3.397 -12.953 1.00 91.50 88 ALA A C 1
ATOM 671 O O . ALA A 1 88 ? 1.765 -2.627 -13.270 1.00 91.50 88 ALA A O 1
ATOM 672 N N . PRO A 1 89 ? -0.049 -3.816 -13.875 1.00 91.88 89 PRO A N 1
ATOM 673 C CA . PRO A 1 89 ? 0.023 -3.393 -15.276 1.00 91.88 89 PRO A CA 1
ATOM 674 C C . PRO A 1 89 ? -0.132 -1.876 -15.451 1.00 91.88 89 PRO A C 1
ATOM 676 O O . PRO A 1 89 ? 0.595 -1.257 -16.229 1.00 91.88 89 PRO A O 1
ATOM 679 N N . HIS A 1 90 ? -1.031 -1.257 -14.681 1.00 93.06 90 HIS A N 1
ATOM 680 C CA . HIS A 1 90 ? -1.242 0.191 -14.708 1.00 93.06 90 HIS A CA 1
ATOM 681 C C . HIS A 1 90 ? -0.033 0.937 -14.139 1.00 93.06 90 HIS A C 1
ATOM 683 O O . HIS A 1 90 ? 0.419 1.920 -14.722 1.00 93.06 90 HIS A O 1
ATOM 689 N N . LEU A 1 91 ? 0.533 0.454 -13.031 1.00 91.88 91 LEU A N 1
ATOM 690 C CA . LEU A 1 91 ? 1.741 1.023 -12.438 1.00 91.88 91 LEU A CA 1
ATOM 691 C C . LEU A 1 91 ? 2.925 0.968 -13.412 1.00 91.88 91 LEU A C 1
ATOM 693 O O . LEU A 1 91 ? 3.615 1.972 -13.584 1.00 91.88 91 LEU A O 1
ATOM 697 N N . ARG A 1 92 ? 3.131 -0.174 -14.079 1.00 92.31 92 ARG A N 1
ATOM 698 C CA . ARG A 1 92 ? 4.153 -0.358 -15.121 1.00 92.31 92 ARG A CA 1
ATOM 699 C C . ARG A 1 92 ? 4.016 0.691 -16.221 1.00 92.31 92 ARG A C 1
ATOM 701 O O . ARG A 1 92 ? 4.989 1.383 -16.509 1.00 92.31 92 ARG A O 1
ATOM 708 N N . ALA A 1 93 ? 2.818 0.834 -16.792 1.00 91.44 93 ALA A N 1
ATOM 709 C CA . ALA A 1 93 ? 2.551 1.811 -17.846 1.00 91.44 93 ALA A CA 1
ATOM 710 C C . ALA A 1 93 ? 2.854 3.242 -17.376 1.00 91.44 93 ALA A C 1
ATOM 712 O O . ALA A 1 93 ? 3.577 3.976 -18.039 1.00 91.44 93 ALA A O 1
ATOM 713 N N . ARG A 1 94 ? 2.403 3.610 -16.170 1.00 91.06 94 ARG A N 1
ATOM 714 C CA . ARG A 1 94 ? 2.647 4.943 -15.599 1.00 91.06 94 ARG A CA 1
ATOM 715 C C . ARG A 1 94 ? 4.128 5.232 -15.371 1.00 91.06 94 ARG A C 1
ATOM 717 O O . ARG A 1 94 ? 4.565 6.351 -15.622 1.00 91.06 94 ARG A O 1
ATOM 724 N N . ILE A 1 95 ? 4.901 4.255 -14.896 1.00 89.56 95 ILE A N 1
ATOM 725 C CA . ILE A 1 95 ? 6.349 4.424 -14.724 1.00 89.56 95 ILE A CA 1
ATOM 726 C C . ILE A 1 95 ? 7.030 4.586 -16.088 1.00 89.56 95 ILE A C 1
ATOM 728 O O . ILE A 1 95 ? 7.909 5.434 -16.218 1.00 89.56 95 ILE A O 1
ATOM 732 N N . MET A 1 96 ? 6.603 3.834 -17.105 1.00 87.06 96 MET A N 1
ATOM 733 C CA . MET A 1 96 ? 7.133 3.980 -18.462 1.00 87.06 96 MET A CA 1
ATOM 734 C C . MET A 1 96 ? 6.841 5.350 -19.061 1.00 87.06 96 MET A C 1
ATOM 736 O O . MET A 1 96 ? 7.769 5.999 -19.541 1.00 87.06 96 MET A O 1
ATOM 740 N N . ASP A 1 97 ? 5.607 5.839 -18.936 1.00 89.12 97 ASP A N 1
ATOM 741 C CA . ASP A 1 97 ? 5.242 7.191 -19.364 1.00 89.12 97 ASP A CA 1
ATOM 742 C C . ASP A 1 97 ? 6.125 8.241 -18.676 1.00 89.12 97 ASP A C 1
ATOM 744 O O . ASP A 1 97 ? 6.659 9.143 -19.319 1.00 89.12 97 ASP A O 1
ATOM 748 N N . MET A 1 98 ? 6.325 8.111 -17.358 1.00 85.81 98 MET A N 1
ATOM 749 C CA . MET A 1 98 ? 7.175 9.024 -16.589 1.00 85.81 98 MET A CA 1
ATOM 750 C C . MET A 1 98 ? 8.633 9.006 -17.048 1.00 85.81 98 MET A C 1
ATOM 752 O O . MET A 1 98 ? 9.301 10.033 -16.952 1.00 85.81 98 MET A O 1
ATOM 756 N N . ILE A 1 99 ? 9.147 7.857 -17.487 1.00 83.81 99 ILE A N 1
ATOM 757 C CA . ILE A 1 99 ? 10.518 7.724 -17.988 1.00 83.81 99 ILE A CA 1
ATOM 758 C C . ILE A 1 99 ? 10.627 8.354 -19.377 1.00 83.81 99 ILE A C 1
ATOM 760 O O . ILE A 1 99 ? 11.522 9.165 -19.592 1.00 83.81 99 ILE A O 1
ATOM 764 N N . GLN A 1 100 ? 9.682 8.068 -20.274 1.00 80.19 100 GLN A N 1
ATOM 765 C CA . GLN A 1 100 ? 9.645 8.629 -21.629 1.00 80.19 100 GLN A CA 1
ATOM 766 C C . GLN A 1 100 ? 9.476 10.155 -21.645 1.00 80.19 100 GLN A C 1
ATOM 768 O O . GLN A 1 100 ? 10.016 10.826 -22.518 1.00 80.19 100 GLN A O 1
ATOM 773 N N . GLN A 1 101 ? 8.755 10.718 -20.672 1.00 80.19 101 GLN A N 1
ATOM 774 C CA . GLN A 1 101 ? 8.542 12.164 -20.555 1.00 80.19 101 GLN A CA 1
ATOM 775 C C . GLN A 1 101 ? 9.739 12.931 -19.972 1.00 80.19 101 GLN A C 1
ATOM 777 O O . GLN A 1 101 ? 9.694 14.160 -19.910 1.00 80.19 101 GLN A O 1
ATOM 782 N N . ARG A 1 102 ? 10.813 12.258 -19.530 1.00 77.19 102 ARG A N 1
ATOM 783 C CA . ARG A 1 102 ? 12.036 12.950 -19.097 1.00 77.19 102 ARG A CA 1
ATOM 784 C C . ARG A 1 102 ? 12.822 13.419 -20.320 1.00 77.19 102 ARG A C 1
ATOM 786 O O . ARG A 1 102 ? 13.640 12.690 -20.865 1.00 77.19 102 ARG A O 1
ATOM 793 N N . THR A 1 103 ? 12.582 14.669 -20.705 1.00 56.69 103 THR A N 1
ATOM 794 C CA . THR A 1 103 ? 13.124 15.343 -21.897 1.00 56.69 103 THR A CA 1
ATOM 795 C C . THR A 1 103 ? 14.652 15.491 -21.920 1.00 56.69 103 THR A C 1
ATOM 797 O O . THR A 1 103 ? 15.214 15.726 -22.983 1.00 56.69 103 THR A O 1
ATOM 800 N N . ASP A 1 104 ? 15.330 15.330 -20.778 1.00 61.25 104 ASP A N 1
ATOM 801 C CA . ASP A 1 104 ? 16.775 15.578 -20.634 1.00 61.25 104 ASP A CA 1
ATOM 802 C C . ASP A 1 104 ? 17.653 14.321 -20.792 1.00 61.25 104 ASP A C 1
ATOM 804 O O . ASP A 1 104 ? 18.862 14.369 -20.569 1.00 61.25 104 ASP A O 1
ATOM 808 N N . THR A 1 105 ? 17.084 13.159 -21.123 1.00 63.72 105 THR A N 1
ATOM 809 C CA . THR A 1 105 ? 17.861 11.925 -21.317 1.00 63.72 105 THR A CA 1
ATOM 810 C C . THR A 1 105 ? 17.444 11.245 -22.608 1.00 63.72 105 THR A C 1
ATOM 812 O O . THR A 1 105 ? 16.316 10.780 -22.738 1.00 63.72 105 THR A O 1
ATOM 815 N N . GLU A 1 106 ? 18.368 11.159 -23.562 1.00 67.38 106 GLU A N 1
ATOM 816 C CA . GLU A 1 106 ? 18.184 10.351 -24.762 1.00 67.38 106 GLU A CA 1
ATOM 817 C C . GLU A 1 106 ? 18.133 8.872 -24.337 1.00 67.38 106 GLU A C 1
ATOM 819 O O . GLU A 1 106 ? 19.141 8.264 -23.969 1.00 67.38 106 GLU A O 1
ATOM 824 N N . LEU A 1 107 ? 16.926 8.306 -24.279 1.00 70.56 107 LEU A N 1
ATOM 825 C CA . LEU A 1 107 ? 16.718 6.914 -23.894 1.00 70.56 107 LEU A CA 1
ATOM 826 C C . LEU A 1 107 ? 17.084 6.021 -25.077 1.00 70.56 107 LEU A C 1
ATOM 828 O O . LEU A 1 107 ? 16.327 5.900 -26.040 1.00 70.56 107 LEU A O 1
ATOM 832 N N . THR A 1 108 ? 18.246 5.378 -25.009 1.00 77.56 108 THR A N 1
ATOM 833 C CA . THR A 1 108 ? 18.621 4.381 -26.013 1.00 77.56 108 THR A CA 1
ATOM 834 C C . THR A 1 108 ? 17.677 3.168 -25.938 1.00 77.56 108 THR A C 1
ATOM 836 O O . THR A 1 108 ? 17.157 2.854 -24.859 1.00 77.56 108 THR A O 1
ATOM 839 N N . PRO A 1 109 ? 17.471 2.424 -27.043 1.00 75.75 109 PRO A N 1
ATOM 840 C CA . PRO A 1 109 ? 16.641 1.212 -27.044 1.00 75.75 109 PRO A CA 1
ATOM 841 C C . PRO A 1 109 ? 17.051 0.176 -25.984 1.00 75.75 109 PRO A C 1
ATOM 843 O O . PRO A 1 109 ? 16.212 -0.535 -25.430 1.00 75.75 109 PRO A O 1
ATOM 846 N N . GLU A 1 110 ? 18.343 0.118 -25.659 1.00 76.69 110 GLU A N 1
ATOM 847 C CA . GLU A 1 110 ? 18.890 -0.755 -24.619 1.00 76.69 110 GLU A CA 1
ATOM 848 C C . GLU A 1 110 ? 18.431 -0.339 -23.211 1.00 76.69 110 GLU A C 1
ATOM 850 O O . GLU A 1 110 ? 18.015 -1.188 -22.421 1.00 76.69 110 GLU A O 1
ATOM 855 N N . VAL A 1 111 ? 18.422 0.965 -22.909 1.00 77.19 111 VAL A N 1
ATOM 856 C CA . VAL A 1 111 ? 17.929 1.494 -21.625 1.00 77.19 111 VAL A CA 1
ATOM 857 C C . VAL A 1 111 ? 16.431 1.242 -21.472 1.00 77.19 111 VAL A C 1
ATOM 859 O O . VAL A 1 111 ? 15.989 0.860 -20.387 1.00 77.19 111 VAL A O 1
ATOM 862 N N . VAL A 1 112 ? 15.652 1.397 -22.546 1.00 76.88 112 VAL A N 1
ATOM 863 C CA . VAL A 1 112 ? 14.211 1.093 -22.543 1.00 76.88 112 VAL A CA 1
ATOM 864 C C . VAL A 1 112 ? 13.982 -0.387 -22.237 1.00 76.88 112 VAL A C 1
ATOM 866 O O . VAL A 1 112 ? 13.285 -0.709 -21.278 1.00 76.88 112 VAL A O 1
ATOM 869 N N . THR A 1 113 ? 14.657 -1.279 -22.962 1.00 76.44 113 THR A N 1
ATOM 870 C CA . THR A 1 113 ? 14.551 -2.736 -22.768 1.00 76.44 113 THR A CA 1
ATOM 871 C C . THR A 1 113 ? 14.927 -3.147 -21.339 1.00 76.44 113 THR A C 1
ATOM 873 O O . THR A 1 113 ? 14.235 -3.933 -20.692 1.00 76.44 113 THR A O 1
ATOM 876 N N . PHE A 1 114 ? 16.010 -2.585 -20.795 1.00 77.5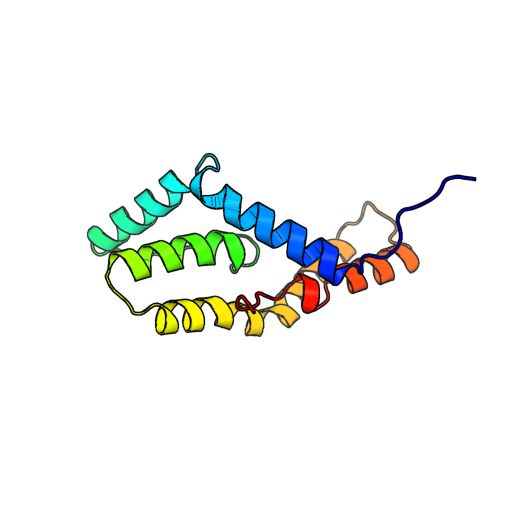6 114 PHE A N 1
ATOM 877 C CA . PHE A 1 114 ? 16.436 -2.862 -19.423 1.00 77.56 114 PHE A CA 1
ATOM 878 C C . PHE A 1 114 ? 15.441 -2.341 -18.379 1.00 77.56 114 PHE A C 1
ATOM 880 O O . PHE A 1 114 ? 15.200 -2.987 -17.357 1.00 77.56 114 PHE A O 1
ATOM 887 N N . THR A 1 115 ? 14.847 -1.178 -18.638 1.00 78.25 115 THR A N 1
ATOM 888 C CA . THR A 1 115 ? 13.793 -0.612 -17.795 1.00 78.25 115 THR A CA 1
ATOM 889 C C . THR A 1 115 ? 12.561 -1.515 -17.803 1.00 78.25 115 THR A C 1
ATOM 891 O O . THR A 1 115 ? 12.030 -1.817 -16.738 1.00 78.25 115 THR A O 1
ATOM 894 N N . GLU A 1 116 ? 12.144 -2.021 -18.967 1.00 75.94 116 GLU A N 1
ATOM 895 C CA . GLU A 1 116 ? 11.008 -2.945 -19.097 1.00 75.94 116 GLU A CA 1
ATOM 896 C C . GLU A 1 116 ? 11.229 -4.224 -18.296 1.00 75.94 116 GLU A C 1
ATOM 898 O O . GLU A 1 116 ? 10.360 -4.620 -17.513 1.00 75.94 116 GLU A O 1
ATOM 903 N N . ALA A 1 117 ? 12.426 -4.804 -18.404 1.00 76.25 117 ALA A N 1
ATOM 904 C CA . ALA A 1 117 ? 12.811 -5.982 -17.637 1.00 76.25 117 ALA A CA 1
ATOM 905 C C . ALA A 1 117 ? 12.735 -5.743 -16.117 1.00 76.25 117 ALA A C 1
ATOM 907 O O . ALA A 1 117 ? 12.291 -6.614 -15.372 1.00 76.25 117 ALA A O 1
ATOM 908 N N . ARG A 1 118 ? 13.113 -4.547 -15.644 1.00 78.44 118 ARG A N 1
ATOM 909 C CA . ARG A 1 118 ? 13.043 -4.168 -14.219 1.00 78.44 118 ARG A CA 1
ATOM 910 C C . ARG A 1 118 ? 11.645 -3.829 -13.728 1.00 78.44 118 ARG A C 1
ATOM 912 O O . ARG A 1 118 ? 11.450 -3.734 -12.522 1.00 78.44 118 ARG A O 1
ATOM 919 N N . LEU A 1 119 ? 10.685 -3.629 -14.622 1.00 84.25 119 LEU A N 1
ATOM 920 C CA . LEU A 1 119 ? 9.298 -3.422 -14.234 1.00 84.25 119 LEU A CA 1
ATOM 921 C C . LEU A 1 119 ? 8.488 -4.714 -14.267 1.00 84.25 119 LEU A C 1
ATOM 923 O O . LEU A 1 119 ? 7.290 -4.629 -14.052 1.00 84.25 119 LEU A O 1
ATOM 927 N N . SER A 1 120 ? 9.055 -5.890 -14.571 1.00 82.56 120 SER A N 1
ATOM 928 C CA . SER A 1 120 ? 8.320 -7.171 -14.668 1.00 82.56 120 SER A CA 1
ATOM 929 C C . SER A 1 120 ? 7.388 -7.439 -13.474 1.00 82.56 120 SER A C 1
ATOM 931 O O . SER A 1 120 ? 7.553 -6.870 -12.395 1.00 82.56 120 SER A O 1
ATOM 933 N N . ASP A 1 121 ? 6.377 -8.293 -13.654 1.00 81.62 121 ASP A N 1
ATOM 934 C CA . ASP A 1 121 ? 5.450 -8.646 -12.561 1.00 81.62 121 ASP A CA 1
ATOM 935 C C . ASP A 1 121 ? 6.189 -9.287 -11.378 1.00 81.62 121 ASP A C 1
ATOM 937 O O . ASP A 1 121 ? 5.759 -9.187 -10.234 1.00 81.62 121 ASP A O 1
ATOM 941 N N . GLU A 1 122 ? 7.351 -9.88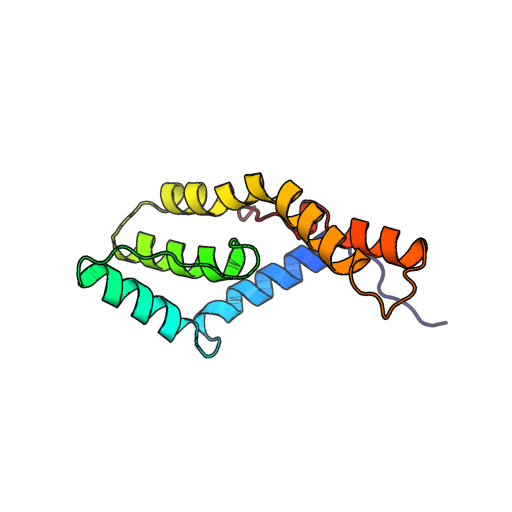4 -11.637 1.00 79.81 122 GLU A N 1
ATOM 942 C CA . GLU A 1 122 ? 8.230 -10.430 -10.607 1.00 79.81 122 GLU A CA 1
ATOM 943 C C . GLU A 1 122 ? 8.871 -9.356 -9.726 1.00 79.81 122 GLU A C 1
ATOM 945 O O . GLU A 1 122 ? 9.196 -9.635 -8.576 1.00 79.81 122 GLU A O 1
ATOM 950 N N . VAL A 1 123 ? 9.024 -8.136 -10.246 1.00 81.75 123 VAL A N 1
ATOM 951 C CA . VAL A 1 123 ? 9.597 -6.998 -9.518 1.00 81.75 123 VAL A CA 1
ATOM 952 C C . VAL A 1 123 ? 8.509 -6.091 -8.941 1.00 81.75 123 VAL A C 1
ATOM 954 O O . VAL A 1 123 ? 8.626 -5.622 -7.808 1.00 81.75 123 VAL A O 1
ATOM 957 N N . LEU A 1 124 ? 7.450 -5.814 -9.706 1.00 85.00 124 LEU A N 1
ATOM 958 C CA . LEU A 1 124 ? 6.371 -4.923 -9.267 1.00 85.00 124 LEU A CA 1
ATOM 959 C C . LEU A 1 124 ? 5.353 -5.617 -8.363 1.00 85.00 124 LEU A C 1
ATOM 961 O O . LEU A 1 124 ? 4.763 -4.954 -7.505 1.00 85.00 124 LEU A O 1
ATOM 965 N N . GLY A 1 125 ? 5.156 -6.921 -8.541 1.00 83.19 125 GLY A N 1
ATOM 966 C CA . GLY A 1 125 ? 4.208 -7.702 -7.768 1.00 83.19 125 GLY A CA 1
ATOM 967 C C . GLY A 1 125 ? 4.599 -7.838 -6.300 1.00 83.19 125 GLY A C 1
ATOM 968 O O . GLY A 1 125 ? 5.749 -7.677 -5.888 1.00 83.19 125 GLY A O 1
ATOM 969 N N . VAL A 1 126 ? 3.598 -8.140 -5.493 1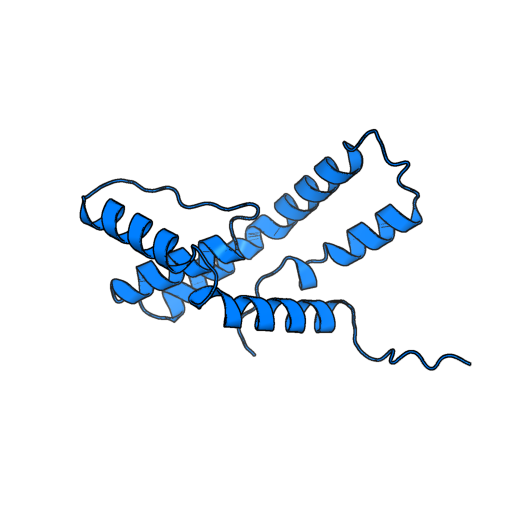.00 84.00 126 VAL A N 1
ATOM 970 C CA . VAL A 1 126 ? 3.703 -8.522 -4.093 1.00 84.00 126 VAL A CA 1
ATOM 971 C C . VAL A 1 126 ? 3.324 -9.996 -4.001 1.00 84.00 126 VAL A C 1
ATOM 973 O O . VAL A 1 126 ? 2.312 -10.416 -4.562 1.00 84.00 126 VAL A O 1
ATOM 976 N N . ARG A 1 127 ? 4.136 -10.803 -3.317 1.00 78.88 127 ARG A N 1
ATOM 977 C CA . ARG A 1 127 ? 3.948 -12.258 -3.245 1.00 78.88 127 ARG A CA 1
ATOM 978 C C . ARG A 1 127 ? 3.674 -12.689 -1.802 1.00 78.88 127 ARG A C 1
ATOM 980 O O . ARG A 1 127 ? 4.267 -12.110 -0.890 1.00 78.88 127 ARG A O 1
ATOM 987 N N . PRO A 1 128 ? 2.809 -13.691 -1.571 1.00 72.56 128 PRO A N 1
ATOM 988 C CA . PRO A 1 128 ? 2.765 -14.352 -0.274 1.00 72.56 128 PRO A CA 1
ATOM 989 C C . PRO A 1 128 ? 4.121 -15.024 -0.008 1.00 72.56 128 PRO A C 1
ATOM 991 O O . PRO A 1 128 ? 4.782 -15.474 -0.946 1.00 72.56 128 PRO A O 1
ATOM 994 N N . ASN A 1 129 ? 4.542 -15.102 1.257 1.00 63.75 129 ASN A N 1
ATOM 995 C CA . ASN A 1 129 ? 5.688 -15.941 1.609 1.00 63.75 129 ASN A CA 1
ATOM 996 C C . ASN A 1 129 ? 5.348 -17.399 1.268 1.00 63.75 129 ASN A C 1
ATOM 998 O O . ASN A 1 129 ? 4.364 -17.927 1.788 1.00 63.75 129 ASN A O 1
ATOM 1002 N N . THR A 1 130 ? 6.157 -18.012 0.406 1.00 50.00 130 THR A N 1
ATOM 1003 C CA . THR A 1 130 ? 6.243 -19.469 0.219 1.00 50.00 130 THR A CA 1
ATOM 1004 C C . THR A 1 130 ? 7.082 -20.101 1.313 1.00 50.00 130 THR A C 1
ATOM 1006 O O . THR A 1 130 ? 8.133 -19.496 1.635 1.00 50.00 130 THR A O 1
#

Foldseek 3Di:
DDDDPPDDDLLRVLVVVLVVVLVCQVVDDCLVVLLVVVLVCVVVVHDDDDADLLCQRSVLVSVLVNCVVVPDDPVVSVVVNQVSLVCLVVSLVVVLVVVVPPPPDDQDPVNSVVSNVCSDSSNSGDDDDD

Secondary structure (DSSP, 8-state):
---------HHHHHHHHHHHHHHHGGGSTTHHHHHHHHHHHHHTT-------SSSSHHHHHHHHHHHHHTT--HHHHHHHHHGGGGGHHHHHHHHHHHHHT-TTS---HHHHHHHHHHTSHHHHS-----

Organism: NCBI:txid1299334

Sequence (130 aa):
MTDRPSAESVADAATRYMVDEYRRFPTYGGAQRAVRQVVSLLAAGRSVLAHCFAGKDRTGFVIAVVLEAVGLDRDEILADYLRSNDAAPHLRARIMDMIQQRTDTELTPEVVTFTEARLSDEVLGVRPNT

Radius of gyration: 18.0 Å; Cα contacts (8 Å, |Δi|>4): 69; chains: 1; bounding box: 54×35×43 Å

Mean predicted aligned error: 6.72 Å

Solvent-accessible surface area (backbone atoms only — not comparable to full-atom values): 7919 Å² total; per-residue (Å²): 137,82,83,71,94,79,84,77,50,72,48,56,53,41,47,54,52,51,54,56,50,61,73,42,44,83,73,41,90,58,43,60,56,52,40,50,50,54,53,53,41,47,76,69,74,46,91,81,89,81,73,58,91,86,50,42,64,76,30,32,52,43,50,42,53,53,44,49,74,75,66,54,55,70,67,61,47,48,54,59,54,50,56,47,44,80,45,37,69,59,52,42,52,52,53,49,52,58,57,71,65,42,86,92,56,90,75,47,74,66,57,51,52,53,50,53,64,64,48,32,68,66,54,61,42,73,76,80,92,128